Protein AF-A0A7Z0B5M5-F1 (afdb_monomer_lite)

InterPro domains:
  IPR025166 Integrase, DNA-binding domain [PF13356] (7-93)
  IPR038488 Integrase, DNA-binding domain superfamily [G3DSA:3.30.160.390] (5-111)
  IPR050808 Phage Integrase [PTHR30629] (3-142)

Secondary structure (DSSP, 8-state):
---B---HHHHHTPPPPTT-SEEEEEBSSSTTEEEEEETT--EEEEEE-TTT--EEEEEETTTS-HHHHHHHHHHHHHHHHTT--HHHHHHHHHHHHHHHHHHHHHHH--HHHHHHHHHHHHGGGS-HHHHHHHHHHHHHHHHHHHS--

Radius of gyration: 28.18 Å; chains: 1; bounding box: 41×39×74 Å

Foldseek 3Di:
DDADADDLVVLVVDDADPPDQKDWHHHPVAPQWTWIQGPVRWIFIWGADPLVRDIDTPGGCVVDDPVRSRVVNVVCVVCVVVVHHPVVVVVVVVVVVVVVVVVVCVVPDDPVNVVVVVCVVCVVVDDPVRNVVVVVPVVVVVCVVVVPD

Structure (mmCIF, N/CA/C/O backbone):
data_AF-A0A7Z0B5M5-F1
#
_entry.id   AF-A0A7Z0B5M5-F1
#
loop_
_atom_site.group_PDB
_atom_site.id
_atom_site.type_symbol
_atom_site.label_atom_id
_atom_site.label_alt_id
_atom_site.label_comp_id
_atom_site.label_asym_id
_atom_site.label_entity_id
_atom_site.label_seq_id
_atom_site.pdbx_PDB_ins_code
_atom_site.Cartn_x
_atom_site.Cartn_y
_atom_site.Cartn_z
_atom_site.occupancy
_atom_site.B_iso_or_equiv
_atom_site.auth_seq_id
_atom_site.auth_comp_id
_atom_site.auth_asym_id
_atom_site.auth_atom_id
_atom_site.pdbx_PDB_model_num
ATOM 1 N N . MET A 1 1 ? -11.053 9.608 20.293 1.00 56.53 1 MET A N 1
ATOM 2 C CA . MET A 1 1 ? -11.935 8.572 19.703 1.00 56.53 1 MET A CA 1
ATOM 3 C C . MET A 1 1 ? -11.550 7.223 20.291 1.00 56.53 1 MET A C 1
ATOM 5 O O . MET A 1 1 ? -10.359 6.930 20.323 1.00 56.53 1 MET A O 1
ATOM 9 N N . SER A 1 2 ? -12.503 6.449 20.822 1.00 68.75 2 SER A N 1
ATOM 10 C CA . SER A 1 2 ? -12.199 5.138 21.413 1.00 68.75 2 SER A CA 1
ATOM 11 C C . SER A 1 2 ? -11.842 4.120 20.326 1.00 68.75 2 SER A C 1
ATOM 13 O O . SER A 1 2 ? -12.373 4.164 19.215 1.00 68.75 2 SER A O 1
ATOM 15 N N . LYS A 1 3 ? -10.907 3.216 20.634 1.00 75.62 3 LYS A N 1
ATOM 16 C CA . LYS A 1 3 ? -10.590 2.071 19.774 1.00 75.62 3 LYS A CA 1
ATOM 17 C C . LYS A 1 3 ? -11.769 1.097 19.839 1.00 75.62 3 LYS A C 1
ATOM 19 O O . LYS A 1 3 ? -12.217 0.775 20.937 1.00 75.62 3 LYS A O 1
ATOM 24 N N . GLN A 1 4 ? -12.271 0.636 18.697 1.00 82.69 4 GLN A N 1
ATOM 25 C CA . GLN A 1 4 ? -13.403 -0.296 18.638 1.00 82.69 4 GLN A CA 1
ATOM 26 C C . GLN A 1 4 ? -12.972 -1.612 18.003 1.00 82.69 4 GLN A C 1
ATOM 28 O O . GLN A 1 4 ? -12.151 -1.615 17.099 1.00 82.69 4 GLN A O 1
ATOM 33 N N . ASN A 1 5 ? -13.538 -2.736 18.438 1.00 83.69 5 ASN A N 1
ATOM 34 C CA . ASN A 1 5 ? -13.296 -4.016 17.774 1.00 83.69 5 ASN A CA 1
ATOM 35 C C . ASN A 1 5 ? -14.049 -4.066 16.444 1.00 83.69 5 ASN A C 1
ATOM 37 O O . ASN A 1 5 ? -15.280 -4.007 16.428 1.00 83.69 5 ASN A O 1
ATOM 41 N N . PHE A 1 6 ? -13.325 -4.212 15.336 1.00 85.19 6 PHE A N 1
ATOM 42 C CA . PHE A 1 6 ? -13.955 -4.352 14.026 1.00 85.19 6 PHE A CA 1
ATOM 43 C C . PHE A 1 6 ? -14.470 -5.778 13.810 1.00 85.19 6 PHE A C 1
ATOM 45 O O . PHE A 1 6 ? -13.749 -6.763 14.012 1.00 85.19 6 PHE A O 1
ATOM 52 N N . THR A 1 7 ? -15.717 -5.876 13.361 1.00 84.00 7 THR A N 1
ATOM 53 C CA . THR A 1 7 ? -16.355 -7.082 12.816 1.00 84.00 7 THR A CA 1
ATOM 54 C C . THR A 1 7 ? -16.969 -6.716 11.468 1.00 84.00 7 THR A C 1
ATOM 56 O O . THR A 1 7 ? -17.283 -5.546 11.263 1.00 84.00 7 THR A O 1
ATOM 59 N N . ALA A 1 8 ? -17.140 -7.675 10.552 1.00 78.25 8 ALA A N 1
ATOM 60 C CA . ALA A 1 8 ? -17.672 -7.397 9.210 1.00 78.25 8 ALA A CA 1
ATOM 61 C C . ALA A 1 8 ? -19.009 -6.630 9.268 1.00 78.25 8 ALA A C 1
ATOM 63 O O . ALA A 1 8 ? -19.115 -5.535 8.729 1.00 78.25 8 ALA A O 1
ATOM 64 N N . ALA A 1 9 ? -19.957 -7.110 10.081 1.00 80.06 9 ALA A N 1
ATOM 65 C CA . ALA A 1 9 ? -21.242 -6.440 10.294 1.00 80.06 9 ALA A CA 1
ATOM 66 C C . ALA A 1 9 ? -21.114 -5.010 10.857 1.00 80.06 9 ALA A C 1
ATOM 68 O O . ALA A 1 9 ? -21.900 -4.127 10.528 1.00 80.06 9 ALA A O 1
ATOM 69 N N . ARG A 1 10 ? -20.115 -4.754 11.710 1.00 81.94 10 ARG A N 1
ATOM 70 C CA . ARG A 1 10 ? -19.901 -3.429 12.309 1.00 81.94 10 ARG A CA 1
ATOM 71 C C . ARG A 1 10 ? -19.194 -2.475 11.352 1.00 81.94 10 ARG A C 1
ATOM 73 O O . ARG A 1 10 ? -19.465 -1.282 11.389 1.00 81.94 10 ARG A O 1
ATOM 80 N N . VAL A 1 11 ? -18.314 -3.002 10.500 1.00 81.62 11 VAL A N 1
ATOM 81 C CA . VAL A 1 11 ? -17.663 -2.244 9.425 1.00 81.62 11 VAL A CA 1
ATOM 82 C C . VAL A 1 11 ? -18.705 -1.666 8.469 1.00 81.62 11 VAL A C 1
ATOM 84 O O . VAL A 1 11 ? -18.588 -0.508 8.066 1.00 81.62 11 VAL A O 1
ATOM 87 N N . ASP A 1 12 ? -19.756 -2.432 8.184 1.00 78.75 12 ASP A N 1
ATOM 88 C CA . ASP A 1 12 ? -20.843 -1.989 7.314 1.00 78.75 12 ASP A CA 1
ATOM 89 C C . ASP A 1 12 ? -21.745 -0.923 7.947 1.00 78.75 12 ASP A C 1
ATOM 91 O O . ASP A 1 12 ? -22.283 -0.080 7.227 1.00 78.75 12 ASP A O 1
ATOM 95 N N . GLY A 1 13 ? -21.862 -0.919 9.276 1.00 79.75 13 GLY A N 1
ATOM 96 C CA . GLY A 1 13 ? -22.649 0.056 10.033 1.00 79.75 13 GLY A CA 1
ATOM 97 C C . GLY A 1 13 ? -21.907 1.340 10.415 1.00 79.75 13 GLY A C 1
ATOM 98 O O . GLY A 1 13 ? -22.499 2.200 11.064 1.00 79.75 13 GLY A O 1
ATOM 99 N N . PHE A 1 14 ? -20.620 1.494 10.078 1.00 82.12 14 PHE A N 1
ATOM 100 C CA . PHE A 1 14 ? -19.910 2.740 10.373 1.00 82.12 14 PHE A CA 1
ATOM 101 C C . PHE A 1 14 ? -20.327 3.849 9.414 1.00 82.12 14 PHE A C 1
ATOM 103 O O . PHE A 1 14 ? -20.069 3.795 8.210 1.00 82.12 14 PHE A O 1
ATOM 110 N N . GLU A 1 15 ? -20.904 4.896 9.985 1.00 79.12 15 GLU A N 1
ATOM 111 C CA . GLU A 1 15 ? -21.251 6.112 9.269 1.00 79.12 15 GLU A CA 1
ATOM 112 C C . GLU A 1 15 ? -20.191 7.194 9.444 1.00 79.12 15 GLU A C 1
ATOM 114 O O . GLU A 1 15 ? -19.288 7.109 10.270 1.00 79.12 15 GLU A O 1
ATOM 119 N N . ARG A 1 16 ? -20.285 8.237 8.629 1.00 82.69 16 ARG A N 1
ATOM 120 C CA . ARG A 1 16 ? -19.475 9.438 8.799 1.00 82.69 16 ARG A CA 1
ATOM 121 C C . ARG A 1 16 ? -19.963 10.210 10.028 1.00 82.69 16 ARG A C 1
ATOM 123 O O . ARG A 1 16 ? -21.158 10.394 10.226 1.00 82.69 16 ARG A O 1
ATOM 130 N N . GLU A 1 17 ? -19.026 10.789 10.770 1.00 79.56 17 GLU A N 1
ATOM 131 C CA . GLU A 1 17 ? -19.355 11.762 11.810 1.00 79.56 17 GLU A CA 1
ATOM 132 C C . GLU A 1 17 ? -19.868 13.072 11.169 1.00 79.56 17 GLU A C 1
ATOM 134 O O . GLU A 1 17 ? -19.193 13.635 10.293 1.00 79.56 17 GLU A O 1
ATOM 139 N N . PRO A 1 18 ? -21.057 13.570 11.557 1.00 75.31 18 PRO A N 1
ATOM 140 C CA . PRO A 1 18 ? -21.643 14.760 10.951 1.00 75.31 18 PRO A CA 1
ATOM 141 C C . PRO A 1 18 ? -20.706 15.969 11.096 1.00 75.31 18 PRO A C 1
ATOM 143 O O . PRO A 1 18 ? -20.118 16.203 12.147 1.00 75.31 18 PRO A O 1
ATOM 146 N N . GLY A 1 19 ? -20.527 16.718 10.003 1.00 80.75 19 GLY A N 1
ATOM 147 C CA . GLY A 1 19 ? -19.646 17.892 9.950 1.00 80.75 19 GLY A CA 1
ATOM 148 C C . GLY A 1 19 ? -18.195 17.629 9.519 1.00 80.75 19 GLY A C 1
ATOM 149 O O . GLY A 1 19 ? -17.477 18.590 9.260 1.00 80.75 19 GLY A O 1
ATOM 150 N N . LYS A 1 20 ? -17.748 16.371 9.364 1.00 84.06 20 LYS A N 1
ATOM 151 C CA . LYS A 1 20 ? -16.367 16.052 8.932 1.00 84.06 20 LYS A CA 1
ATOM 152 C C . LYS A 1 20 ? -16.305 15.463 7.527 1.00 84.06 20 LYS A C 1
ATOM 154 O O . LYS A 1 20 ? -17.046 14.545 7.199 1.00 84.06 20 LYS A O 1
ATOM 159 N N . LEU A 1 21 ? -15.375 15.931 6.688 1.00 85.88 21 LEU A N 1
ATOM 160 C CA . LEU A 1 21 ? -15.182 15.411 5.318 1.00 85.88 21 LEU A CA 1
ATOM 161 C C . LEU A 1 21 ? -14.814 13.918 5.278 1.00 85.88 21 LEU A C 1
ATOM 163 O O . LEU A 1 21 ? -15.155 13.220 4.324 1.00 85.88 21 LEU A O 1
ATOM 167 N N . GLN A 1 22 ? -14.142 13.428 6.316 1.00 87.88 22 GLN A N 1
ATOM 168 C CA . GLN A 1 22 ? -13.801 12.022 6.487 1.00 87.88 22 GLN A CA 1
ATOM 169 C C . GLN A 1 22 ? -13.724 11.673 7.972 1.00 87.88 22 GLN A C 1
ATOM 171 O O . GLN A 1 22 ? -13.303 12.494 8.790 1.00 87.88 22 GLN A O 1
ATOM 176 N N . THR A 1 23 ? -14.067 10.433 8.297 1.00 89.56 23 THR A N 1
ATOM 177 C CA . THR A 1 23 ? -13.935 9.871 9.641 1.00 89.56 23 THR A CA 1
ATOM 178 C C . THR A 1 23 ? -13.084 8.615 9.563 1.00 89.56 23 THR A C 1
ATOM 180 O O . THR A 1 23 ? -13.291 7.773 8.691 1.00 89.56 23 THR A O 1
ATOM 183 N N . ILE A 1 24 ? -12.101 8.496 10.458 1.00 89.25 24 ILE A N 1
ATOM 184 C CA . ILE A 1 24 ? -11.240 7.315 10.547 1.00 89.25 24 ILE A CA 1
ATOM 185 C C . ILE A 1 24 ? -11.509 6.615 11.873 1.00 89.25 24 ILE A C 1
ATOM 187 O O . ILE A 1 24 ? -11.133 7.104 12.939 1.00 89.25 24 ILE A O 1
ATOM 191 N N . TYR A 1 25 ? -12.124 5.445 11.792 1.00 89.44 25 TYR A N 1
ATOM 192 C CA . TYR A 1 25 ? -12.299 4.537 12.915 1.00 89.44 25 TYR A CA 1
ATOM 193 C C . TYR A 1 25 ? -11.027 3.718 13.118 1.00 89.44 25 TYR A C 1
ATOM 195 O O . TYR A 1 25 ? -10.349 3.376 12.150 1.00 89.44 25 TYR A O 1
ATOM 203 N N . ARG A 1 26 ? -10.698 3.380 14.369 1.00 90.62 26 ARG A N 1
ATOM 204 C CA . ARG A 1 26 ? -9.508 2.586 14.712 1.00 90.62 26 ARG A CA 1
ATOM 205 C C . ARG A 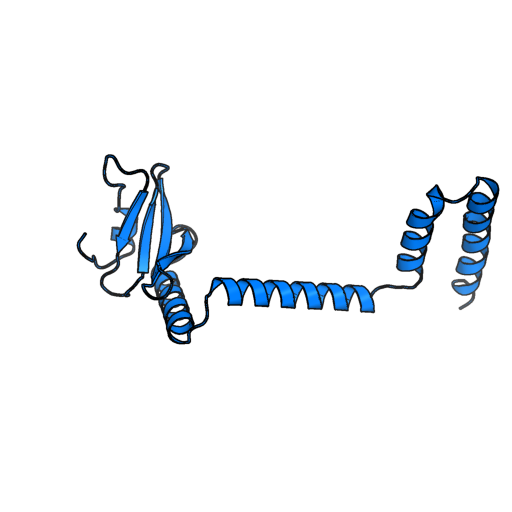1 26 ? -9.902 1.249 15.297 1.00 90.62 26 ARG A C 1
ATOM 207 O O . ARG A 1 26 ? -10.731 1.211 16.210 1.00 90.62 26 ARG A O 1
ATOM 214 N N . ASP A 1 27 ? -9.264 0.193 14.804 1.00 88.81 27 ASP A N 1
ATOM 215 C CA . ASP A 1 27 ? -9.451 -1.138 15.361 1.00 88.81 27 ASP A CA 1
ATOM 216 C C . ASP A 1 27 ? -8.703 -1.252 16.695 1.00 88.81 27 ASP A C 1
ATOM 218 O O . ASP A 1 27 ? -7.577 -0.769 16.850 1.00 88.81 27 ASP A O 1
ATOM 222 N N . ALA A 1 28 ? -9.329 -1.886 17.679 1.00 86.06 28 ALA A N 1
ATOM 223 C CA . ALA A 1 28 ? -8.689 -2.176 18.958 1.00 86.06 28 ALA A CA 1
ATOM 224 C C . ALA A 1 28 ? -7.797 -3.423 18.886 1.00 86.06 28 ALA A C 1
ATOM 226 O O . ALA A 1 28 ? -6.805 -3.490 19.612 1.00 86.06 28 ALA A O 1
ATOM 227 N N . LYS A 1 29 ? -8.112 -4.379 17.998 1.00 84.81 29 LYS A N 1
ATOM 228 C CA . LYS A 1 29 ? -7.349 -5.631 17.859 1.00 84.81 29 LYS A CA 1
ATOM 229 C C . LYS A 1 29 ? -6.008 -5.442 17.161 1.00 84.81 29 LYS A C 1
ATOM 231 O O . LYS A 1 29 ? -5.029 -6.077 17.538 1.00 84.81 29 LYS A O 1
ATOM 236 N N . THR A 1 30 ? -5.959 -4.579 16.151 1.00 83.69 30 THR A N 1
ATOM 237 C CA . THR A 1 30 ? -4.766 -4.383 15.323 1.00 83.69 30 THR A CA 1
ATOM 238 C C . THR A 1 30 ? -4.290 -2.932 15.438 1.00 83.69 30 THR A C 1
ATOM 240 O O . THR A 1 30 ? -4.924 -2.033 14.885 1.00 83.69 30 THR A O 1
ATOM 243 N N . PRO A 1 31 ? -3.179 -2.666 16.150 1.00 83.81 31 PRO A N 1
ATOM 244 C CA . PRO A 1 31 ? -2.625 -1.321 16.270 1.00 83.81 31 PRO A CA 1
ATOM 245 C C . PRO A 1 31 ? -2.317 -0.709 14.901 1.00 83.81 31 PRO A C 1
ATOM 247 O O . PRO A 1 31 ? -1.736 -1.366 14.044 1.00 83.81 31 PRO A O 1
ATOM 250 N N . GLY A 1 32 ? -2.704 0.551 14.704 1.00 86.38 32 GLY A N 1
ATOM 251 C CA . GLY A 1 32 ? -2.493 1.277 13.448 1.00 86.38 32 GLY A CA 1
ATOM 252 C C . GLY A 1 32 ? -3.519 0.971 12.354 1.00 86.38 32 GLY A C 1
ATOM 253 O O . GLY A 1 32 ? -3.672 1.775 11.440 1.00 86.38 32 GLY A O 1
ATOM 254 N N . PHE A 1 33 ? -4.287 -0.116 12.464 1.00 91.56 33 PHE A N 1
ATOM 255 C CA . PHE A 1 33 ? -5.349 -0.444 11.514 1.00 91.56 33 PHE A CA 1
ATOM 256 C C . PHE A 1 33 ? -6.614 0.385 11.762 1.00 91.56 33 PHE A C 1
ATOM 258 O O . PHE A 1 33 ? -7.009 0.658 12.903 1.00 91.56 33 PHE A O 1
ATOM 265 N N . GLY A 1 34 ? -7.268 0.784 10.678 1.00 91.44 34 GLY A N 1
ATOM 266 C CA . GLY A 1 34 ? -8.474 1.584 10.731 1.00 91.44 34 GLY A CA 1
ATOM 267 C C . GLY A 1 34 ? -9.322 1.504 9.472 1.00 91.44 34 GLY A C 1
ATOM 268 O O . GLY A 1 34 ? -8.927 0.960 8.442 1.00 91.44 34 GLY A O 1
ATOM 269 N N . LEU A 1 35 ? -10.515 2.074 9.579 1.00 91.38 35 LEU A N 1
ATOM 270 C CA . LEU A 1 35 ? -11.466 2.213 8.490 1.00 91.38 35 LEU A CA 1
ATOM 271 C C . LEU A 1 35 ? -11.717 3.696 8.260 1.00 91.38 35 LEU A C 1
ATOM 273 O O . LEU A 1 35 ? -12.145 4.401 9.172 1.00 91.38 35 LEU A O 1
ATOM 277 N N . ARG A 1 36 ? -11.476 4.156 7.038 1.00 91.31 36 ARG A N 1
ATOM 278 C CA . ARG A 1 36 ? -11.813 5.506 6.602 1.00 91.31 36 ARG A CA 1
ATOM 279 C C . ARG A 1 36 ? -13.157 5.490 5.888 1.00 91.31 36 ARG A C 1
ATOM 281 O O . ARG A 1 36 ? -13.318 4.753 4.919 1.00 91.31 36 ARG A O 1
ATOM 288 N N . VAL A 1 37 ? -14.062 6.354 6.330 1.00 90.38 37 VAL A N 1
ATOM 289 C CA . VAL A 1 37 ? -15.355 6.635 5.698 1.00 90.38 37 VAL A CA 1
ATOM 290 C C . VAL A 1 37 ? -15.337 8.086 5.222 1.00 90.38 37 VAL A C 1
ATOM 292 O O . VAL A 1 37 ? -15.099 8.996 6.018 1.00 90.38 37 VAL A O 1
ATOM 295 N N . THR A 1 38 ? -15.521 8.316 3.923 1.00 88.62 38 THR A N 1
ATOM 296 C CA . THR A 1 38 ? -15.538 9.667 3.335 1.00 88.62 38 THR A CA 1
ATOM 297 C C . THR A 1 38 ? -16.958 10.221 3.234 1.00 88.62 38 THR A C 1
ATOM 299 O O . THR A 1 38 ? -17.936 9.480 3.315 1.00 88.62 38 THR A O 1
ATOM 302 N N . ALA A 1 39 ? -17.088 11.533 3.016 1.00 83.44 39 ALA A N 1
ATOM 303 C CA . ALA A 1 39 ? -18.378 12.194 2.797 1.00 83.44 39 ALA A CA 1
ATOM 304 C C . ALA A 1 39 ? -19.175 11.618 1.614 1.00 83.44 39 ALA A C 1
ATOM 306 O O . ALA A 1 39 ? -20.398 11.613 1.654 1.00 83.44 39 ALA A O 1
ATOM 307 N N . ALA A 1 40 ? -18.486 11.093 0.597 1.00 83.00 40 ALA A N 1
ATOM 308 C CA . ALA A 1 40 ? -19.104 10.426 -0.549 1.00 83.00 40 ALA A CA 1
ATOM 309 C C . ALA A 1 40 ? -19.587 8.992 -0.237 1.00 83.00 40 ALA A C 1
ATOM 311 O O . ALA A 1 40 ? -20.058 8.295 -1.129 1.00 83.00 40 ALA A O 1
ATOM 312 N N . GLY A 1 41 ? -19.422 8.516 1.003 1.00 80.12 41 GLY A N 1
ATOM 313 C CA . GLY A 1 41 ? -19.775 7.155 1.410 1.00 80.12 41 GLY A CA 1
ATOM 314 C C . GLY A 1 41 ? -18.757 6.088 0.998 1.00 80.12 41 GLY A C 1
ATOM 315 O O . GLY A 1 41 ? -19.007 4.901 1.212 1.00 80.12 41 GLY A O 1
ATOM 316 N N . ALA A 1 42 ? -17.607 6.482 0.436 1.00 86.12 42 ALA A N 1
ATOM 317 C CA . ALA A 1 42 ? -16.537 5.548 0.101 1.00 86.12 42 ALA A CA 1
ATOM 318 C C . ALA A 1 42 ? -15.849 5.055 1.378 1.00 86.12 42 ALA A C 1
ATOM 320 O O . ALA A 1 42 ? -15.549 5.840 2.287 1.00 86.12 42 ALA A O 1
ATOM 321 N N . ARG A 1 43 ? -15.593 3.747 1.436 1.00 90.12 43 ARG A N 1
ATOM 322 C CA . ARG A 1 43 ? -15.051 3.075 2.617 1.00 90.12 43 ARG A CA 1
ATOM 323 C C . ARG A 1 43 ? -13.787 2.334 2.241 1.00 90.12 43 ARG A C 1
ATOM 325 O O . ARG A 1 43 ? -13.801 1.467 1.376 1.00 90.12 43 ARG A O 1
ATOM 332 N N . ALA A 1 44 ? -12.698 2.657 2.922 1.00 91.81 44 ALA A N 1
ATOM 333 C CA . ALA A 1 44 ? -11.416 2.027 2.665 1.00 91.81 44 ALA A CA 1
ATOM 334 C C . ALA A 1 44 ? -10.706 1.676 3.965 1.00 91.81 44 ALA A C 1
ATOM 336 O O . ALA A 1 44 ? -10.667 2.470 4.909 1.00 91.81 44 ALA A O 1
ATOM 337 N N . TYR A 1 45 ? -10.095 0.500 3.987 1.00 92.75 45 TYR A N 1
ATOM 338 C CA . TYR A 1 45 ? -9.164 0.114 5.025 1.00 92.75 45 TYR A CA 1
ATOM 339 C C . TYR A 1 45 ? -7.881 0.922 4.903 1.00 92.75 45 TYR A C 1
ATOM 341 O O . TYR A 1 45 ? -7.294 1.072 3.826 1.00 92.75 45 TYR A O 1
ATOM 349 N N . VAL A 1 46 ? -7.447 1.446 6.039 1.00 92.00 46 VAL A N 1
ATOM 350 C CA . VAL A 1 46 ? -6.263 2.281 6.155 1.00 9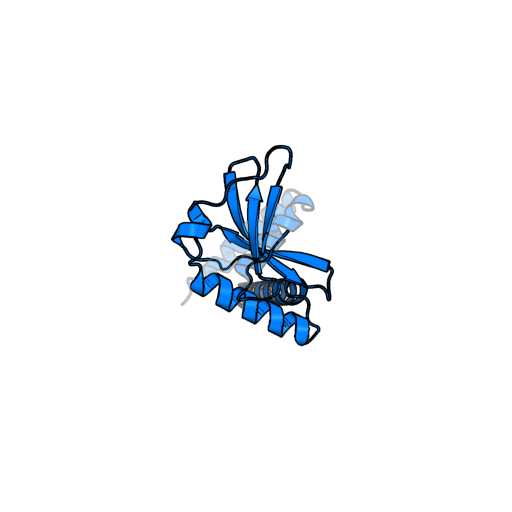2.00 46 VAL A CA 1
ATOM 351 C C . VAL A 1 46 ? -5.383 1.774 7.283 1.00 92.00 46 VAL A C 1
ATOM 353 O O . VAL A 1 46 ? -5.854 1.224 8.277 1.00 92.00 46 VAL A O 1
ATOM 356 N N . PHE A 1 47 ? -4.088 1.977 7.124 1.00 91.25 47 PHE A N 1
ATOM 357 C CA . PHE A 1 47 ? -3.091 1.722 8.139 1.00 91.25 47 PHE A CA 1
ATOM 358 C C . PHE A 1 47 ? -2.312 3.004 8.389 1.00 91.25 47 PHE A C 1
ATOM 360 O O . PHE A 1 47 ? -1.854 3.653 7.454 1.00 91.25 47 PHE A O 1
ATOM 367 N N . GLU A 1 48 ? -2.166 3.385 9.645 1.00 87.75 48 GLU A N 1
ATOM 368 C CA . GLU A 1 48 ? -1.373 4.537 10.043 1.00 87.75 48 GLU A CA 1
ATOM 369 C C . GLU A 1 48 ? -0.382 4.109 11.118 1.00 87.75 48 GLU A C 1
ATOM 371 O O . GLU A 1 48 ? -0.752 3.485 12.116 1.00 87.75 48 GLU A O 1
ATOM 376 N N . SER A 1 49 ? 0.878 4.479 10.915 1.00 84.62 49 SER A N 1
ATOM 377 C CA . SER A 1 49 ? 1.944 4.268 11.885 1.00 84.62 49 SER A CA 1
ATOM 378 C C . SER A 1 49 ? 2.434 5.593 12.457 1.00 84.62 49 SER A C 1
ATOM 380 O O . SER A 1 49 ? 2.407 6.629 11.794 1.00 84.62 49 SER A O 1
ATOM 382 N N . ARG A 1 50 ? 2.931 5.537 13.695 1.00 76.69 50 ARG A N 1
ATOM 383 C CA . ARG A 1 50 ? 3.589 6.667 14.359 1.00 76.69 50 ARG A CA 1
ATOM 384 C C . ARG A 1 50 ? 4.959 6.973 13.761 1.00 76.69 50 ARG A C 1
ATOM 386 O O . ARG A 1 50 ? 5.332 8.135 13.741 1.00 76.69 50 ARG A O 1
ATOM 393 N N . LEU A 1 51 ? 5.670 5.954 13.264 1.00 69.19 51 LEU A N 1
ATOM 394 C CA . LEU A 1 51 ? 7.063 6.091 12.819 1.00 69.19 51 LEU A CA 1
ATOM 395 C C . LEU A 1 51 ? 7.201 7.031 11.610 1.00 69.19 51 LEU A C 1
ATOM 397 O O . LEU A 1 51 ? 8.162 7.779 11.512 1.00 69.19 51 LEU A O 1
ATOM 401 N N . PHE A 1 52 ? 6.201 7.031 10.724 1.00 66.81 52 PHE A N 1
ATOM 402 C CA . PHE A 1 52 ? 6.202 7.850 9.508 1.00 66.81 52 PHE A CA 1
ATOM 403 C C . PHE A 1 52 ? 5.048 8.856 9.443 1.00 66.81 52 PHE A C 1
ATOM 405 O O . PHE A 1 52 ? 4.937 9.584 8.460 1.00 66.81 52 PHE A O 1
ATOM 412 N N . GLY A 1 53 ? 4.159 8.881 10.448 1.00 70.38 53 GLY A N 1
ATOM 413 C CA . GLY A 1 53 ? 3.024 9.813 10.554 1.00 70.38 53 GLY A CA 1
ATOM 414 C C . GLY A 1 53 ? 2.054 9.811 9.364 1.00 70.38 53 GLY A C 1
ATOM 415 O O . GLY A 1 53 ? 1.202 10.690 9.253 1.00 70.38 53 GLY A O 1
ATOM 416 N N . LYS A 1 54 ? 2.190 8.858 8.438 1.00 79.81 54 LYS A N 1
ATOM 417 C CA . LYS A 1 54 ? 1.470 8.822 7.165 1.00 79.81 54 LYS A CA 1
ATOM 418 C C . LYS A 1 54 ? 0.439 7.705 7.172 1.00 79.81 54 LYS A C 1
ATOM 420 O O . LYS A 1 54 ? 0.702 6.580 7.595 1.00 79.81 54 LYS A O 1
ATOM 425 N N . THR A 1 55 ? -0.736 8.022 6.635 1.00 85.56 55 THR A N 1
ATOM 426 C CA . THR A 1 55 ? -1.799 7.047 6.390 1.00 85.56 55 THR A CA 1
ATOM 427 C C . THR A 1 55 ? -1.560 6.340 5.054 1.00 85.56 55 THR A C 1
ATOM 429 O O . THR A 1 55 ? -1.459 6.971 3.998 1.00 85.56 55 THR A O 1
ATOM 432 N N . ILE A 1 56 ? -1.493 5.016 5.094 1.00 87.69 56 ILE A N 1
ATOM 433 C CA . ILE A 1 56 ? -1.402 4.120 3.945 1.00 87.69 56 ILE A CA 1
ATOM 434 C C . ILE A 1 56 ? -2.788 3.532 3.706 1.00 87.69 56 ILE A C 1
ATOM 436 O O . ILE A 1 56 ? -3.433 3.033 4.622 1.00 87.69 56 ILE A O 1
ATOM 440 N N . THR A 1 57 ? -3.268 3.594 2.468 1.00 90.81 57 THR A N 1
ATOM 441 C CA . THR A 1 57 ? -4.526 2.934 2.098 1.00 90.81 57 THR A CA 1
ATOM 442 C C . THR A 1 57 ? -4.219 1.491 1.706 1.00 90.81 57 THR A C 1
ATOM 444 O O . THR A 1 57 ? -3.345 1.265 0.868 1.00 90.81 57 THR A O 1
ATOM 447 N N . ILE A 1 58 ? -4.900 0.535 2.341 1.00 89.88 58 ILE A N 1
ATOM 448 C CA . ILE A 1 58 ? -4.800 -0.895 2.023 1.00 89.88 58 ILE A CA 1
ATOM 449 C C . ILE A 1 58 ? -5.711 -1.199 0.831 1.00 89.88 58 ILE A C 1
ATOM 451 O O . ILE A 1 58 ? -5.245 -1.705 -0.185 1.00 89.88 58 ILE A O 1
ATOM 455 N N . GLY A 1 59 ? -6.989 -0.822 0.926 1.00 88.88 59 GLY A N 1
ATOM 456 C CA . GLY A 1 59 ? -7.958 -1.040 -0.146 1.00 88.88 59 GLY A CA 1
ATOM 457 C C . GLY A 1 59 ? -9.401 -0.749 0.258 1.00 88.88 59 GLY A C 1
ATOM 458 O O . GLY A 1 59 ? -9.674 -0.431 1.413 1.00 88.88 59 GLY A O 1
ATOM 459 N N . ASP A 1 60 ? -10.313 -0.829 -0.710 1.00 89.31 60 ASP A N 1
ATOM 460 C CA . ASP A 1 60 ? -11.754 -0.639 -0.502 1.00 89.31 60 ASP A CA 1
ATOM 461 C C . ASP A 1 60 ? -12.372 -1.841 0.230 1.00 89.31 60 ASP A C 1
ATOM 463 O O . ASP A 1 60 ? -11.999 -2.987 -0.033 1.00 89.31 60 ASP A O 1
ATOM 467 N N . VAL A 1 61 ? -13.333 -1.581 1.119 1.00 86.69 61 VAL A N 1
ATOM 468 C CA . VAL A 1 61 ? -14.047 -2.616 1.891 1.00 86.69 61 VAL A CA 1
ATOM 469 C C . VAL A 1 61 ? -14.784 -3.611 0.989 1.00 86.69 61 VAL A C 1
ATOM 471 O O . VAL A 1 61 ? -14.921 -4.773 1.346 1.00 86.69 61 VAL A O 1
ATOM 474 N N . ARG A 1 62 ? -15.223 -3.200 -0.206 1.00 83.81 62 ARG A N 1
ATOM 475 C CA . ARG A 1 62 ? -15.905 -4.088 -1.166 1.00 83.81 62 ARG A CA 1
ATOM 476 C C . ARG A 1 62 ? -14.969 -5.098 -1.825 1.00 83.81 62 ARG A C 1
ATOM 478 O O . ARG A 1 62 ? -15.420 -6.151 -2.259 1.00 83.81 62 ARG A O 1
ATOM 485 N N . ALA A 1 63 ? -13.687 -4.760 -1.944 1.00 85.19 63 ALA A N 1
ATOM 486 C CA . ALA A 1 63 ? -12.687 -5.598 -2.603 1.00 85.19 63 ALA A CA 1
ATOM 487 C C . ALA A 1 63 ? -11.836 -6.403 -1.608 1.00 85.19 63 ALA A C 1
ATOM 489 O O . ALA A 1 63 ? -11.209 -7.393 -1.986 1.00 85.19 63 ALA A O 1
ATOM 490 N N . TRP A 1 64 ? -11.786 -5.973 -0.346 1.00 87.81 64 TRP A N 1
ATOM 491 C CA . TRP A 1 64 ? -10.956 -6.572 0.691 1.00 87.81 64 TRP A CA 1
ATOM 492 C C . TRP A 1 64 ? -11.810 -7.148 1.810 1.00 87.81 64 TRP A C 1
ATOM 494 O O . TRP A 1 64 ? -12.591 -6.438 2.429 1.00 87.81 64 TRP A O 1
ATOM 504 N N . ASP A 1 65 ? -11.590 -8.419 2.132 1.00 88.69 65 ASP A N 1
ATOM 505 C CA . ASP A 1 65 ? -12.125 -8.998 3.360 1.00 88.69 65 ASP A CA 1
ATOM 506 C C . ASP A 1 65 ? -11.416 -8.420 4.600 1.00 88.69 65 ASP A C 1
ATOM 508 O O . ASP A 1 65 ? -10.217 -8.117 4.566 1.00 88.69 65 ASP A O 1
ATOM 512 N N . LEU A 1 66 ? -12.136 -8.313 5.721 1.00 87.69 66 LEU A N 1
ATOM 513 C CA . LEU A 1 66 ? -11.612 -7.773 6.978 1.00 87.69 66 LEU A CA 1
ATOM 514 C C . LEU A 1 66 ? -10.413 -8.579 7.501 1.00 87.69 66 LEU A C 1
ATOM 516 O O . LEU A 1 66 ? -9.457 -7.993 8.016 1.00 87.69 66 LEU A O 1
ATOM 520 N N . GLY A 1 67 ? -10.452 -9.910 7.390 1.00 87.81 67 GLY A N 1
ATOM 521 C CA . GLY A 1 67 ? -9.349 -10.774 7.807 1.00 87.81 67 GLY A CA 1
ATOM 522 C C . GLY A 1 67 ? -8.103 -10.510 6.970 1.00 87.81 67 GLY A C 1
ATOM 523 O O . GLY A 1 67 ? -7.026 -10.252 7.509 1.00 87.81 67 GLY A O 1
ATOM 524 N N . ARG A 1 68 ? -8.274 -10.458 5.646 1.00 89.81 68 ARG A N 1
ATOM 525 C CA . ARG A 1 68 ? -7.192 -10.143 4.705 1.00 89.81 68 ARG A CA 1
ATOM 526 C C . ARG A 1 68 ? -6.614 -8.743 4.934 1.00 89.81 68 ARG A C 1
ATOM 528 O O . ARG A 1 68 ? -5.397 -8.576 4.919 1.00 89.81 68 ARG A O 1
ATOM 535 N N . ALA A 1 69 ? -7.466 -7.754 5.194 1.00 90.81 69 ALA A N 1
ATOM 536 C CA . ALA A 1 69 ? -7.046 -6.389 5.493 1.00 90.81 69 ALA A CA 1
ATOM 537 C C . ALA A 1 69 ? -6.223 -6.304 6.791 1.00 90.81 69 ALA A C 1
ATOM 539 O O . ALA A 1 69 ? -5.230 -5.577 6.837 1.00 90.81 69 ALA A O 1
ATOM 540 N N . ARG A 1 70 ? -6.575 -7.080 7.826 1.00 89.88 70 ARG A N 1
ATOM 541 C CA . ARG A 1 70 ? -5.781 -7.175 9.065 1.00 89.88 70 ARG A CA 1
ATOM 542 C C . ARG A 1 70 ? -4.415 -7.811 8.839 1.00 89.88 70 ARG A C 1
ATOM 544 O O . ARG A 1 70 ? -3.430 -7.304 9.369 1.00 89.88 70 ARG A O 1
ATOM 551 N N . THR A 1 71 ? -4.346 -8.888 8.059 1.00 91.31 71 THR A N 1
ATOM 552 C CA . THR A 1 71 ? -3.068 -9.530 7.720 1.00 91.31 71 THR A CA 1
ATOM 553 C C . THR A 1 71 ? -2.158 -8.566 6.965 1.00 91.31 71 THR A C 1
ATOM 555 O O . THR A 1 71 ? -0.983 -8.438 7.302 1.00 91.31 71 THR A O 1
ATOM 558 N N . GLU A 1 72 ? -2.701 -7.819 6.003 1.00 90.56 72 GLU A N 1
ATOM 559 C CA . GLU A 1 72 ? -1.924 -6.816 5.270 1.00 90.56 72 GLU A CA 1
ATOM 560 C C . GLU A 1 72 ? -1.487 -5.656 6.178 1.00 90.56 72 GLU A C 1
ATOM 562 O O . GLU A 1 72 ? -0.348 -5.205 6.100 1.00 90.56 72 GLU A O 1
ATOM 567 N N . ALA A 1 73 ? -2.340 -5.212 7.107 1.00 90.50 73 ALA A N 1
ATOM 568 C CA . ALA A 1 73 ? -1.961 -4.221 8.113 1.00 90.50 73 ALA A CA 1
ATOM 569 C C . ALA A 1 73 ? -0.815 -4.714 9.016 1.00 90.50 73 ALA A C 1
ATOM 571 O O . ALA A 1 73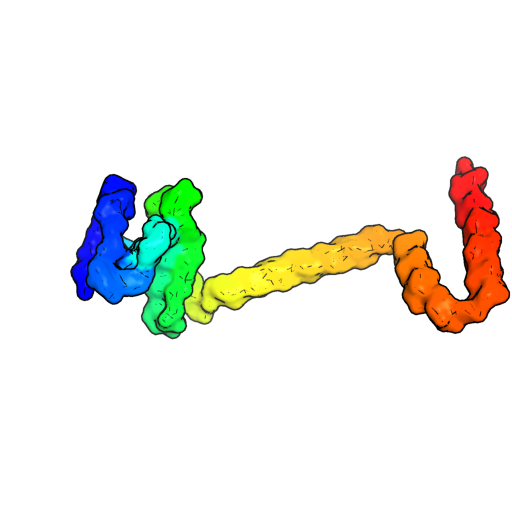 ? 0.099 -3.950 9.319 1.00 90.50 73 ALA A O 1
ATOM 572 N N . ALA A 1 74 ? -0.830 -5.990 9.415 1.00 89.31 74 ALA A N 1
ATOM 573 C CA . ALA A 1 74 ? 0.255 -6.597 10.184 1.00 89.31 74 ALA A CA 1
ATOM 574 C C . ALA A 1 74 ? 1.559 -6.650 9.375 1.00 89.31 74 ALA A C 1
ATOM 576 O O . ALA A 1 74 ? 2.609 -6.283 9.892 1.00 89.31 74 ALA A O 1
ATOM 577 N N . ARG A 1 75 ? 1.482 -7.006 8.088 1.00 89.19 75 ARG A N 1
ATOM 578 C CA . ARG A 1 75 ? 2.629 -6.976 7.172 1.00 89.19 75 ARG A CA 1
ATOM 579 C C . ARG A 1 75 ? 3.218 -5.569 7.036 1.00 89.19 75 ARG A C 1
ATOM 581 O O . ARG A 1 75 ? 4.432 -5.408 7.116 1.00 89.19 75 ARG A O 1
ATOM 588 N N . LEU A 1 76 ? 2.371 -4.555 6.842 1.00 87.88 76 LEU A N 1
ATOM 589 C CA . LEU A 1 76 ? 2.799 -3.153 6.767 1.00 87.88 76 LEU A CA 1
ATOM 590 C C . LEU A 1 76 ? 3.440 -2.690 8.074 1.00 87.88 76 LEU A C 1
ATOM 592 O O . LEU A 1 76 ? 4.411 -1.940 8.040 1.00 87.88 76 LEU A O 1
ATOM 596 N N . LYS A 1 77 ? 2.921 -3.148 9.216 1.00 86.38 77 LYS A N 1
ATOM 597 C CA . LYS A 1 77 ? 3.518 -2.874 10.519 1.00 86.38 77 LYS A CA 1
ATOM 598 C C . LYS A 1 77 ? 4.928 -3.457 10.612 1.00 86.38 77 LYS A C 1
ATOM 600 O O . LYS A 1 77 ? 5.836 -2.698 10.908 1.00 86.38 77 LYS A O 1
ATOM 605 N N . THR A 1 78 ? 5.115 -4.743 10.307 1.00 88.31 78 THR A N 1
ATOM 606 C CA . THR A 1 78 ? 6.443 -5.380 10.319 1.00 88.31 78 THR A CA 1
ATOM 607 C C . THR A 1 78 ? 7.422 -4.636 9.421 1.00 88.31 78 THR A C 1
ATOM 609 O O . THR A 1 78 ? 8.530 -4.341 9.838 1.00 88.31 78 THR A O 1
ATOM 612 N N . LEU A 1 79 ? 6.988 -4.247 8.222 1.00 86.06 79 LEU A N 1
ATOM 613 C CA . LEU A 1 79 ? 7.845 -3.532 7.282 1.00 86.06 79 LEU A CA 1
ATOM 614 C C . LEU A 1 79 ? 8.307 -2.165 7.821 1.00 86.06 79 LEU A C 1
ATOM 616 O O . LEU A 1 79 ? 9.460 -1.787 7.633 1.00 86.06 79 LEU A O 1
ATOM 620 N N . ILE A 1 80 ? 7.420 -1.451 8.521 1.00 84.31 80 ILE A N 1
ATOM 621 C CA . ILE A 1 80 ? 7.757 -0.189 9.191 1.00 84.31 80 ILE A CA 1
ATOM 622 C C . ILE A 1 80 ? 8.627 -0.421 10.429 1.00 84.31 80 ILE A C 1
ATOM 624 O O . ILE A 1 80 ? 9.540 0.363 10.665 1.00 84.31 80 ILE A O 1
ATOM 628 N N . ASP A 1 81 ? 8.359 -1.470 11.207 1.00 84.12 81 ASP A N 1
ATOM 629 C CA . ASP A 1 81 ? 9.174 -1.847 12.366 1.00 84.12 81 ASP A CA 1
ATOM 630 C C . ASP A 1 81 ? 10.609 -2.223 11.923 1.00 84.12 81 ASP A C 1
ATOM 632 O O . ASP A 1 81 ? 11.568 -1.890 12.615 1.00 84.12 81 ASP A O 1
ATOM 636 N N . ASP A 1 82 ? 10.768 -2.791 10.721 1.00 84.25 82 ASP A N 1
ATOM 637 C CA . ASP A 1 82 ? 12.055 -3.036 10.047 1.00 84.25 82 ASP A CA 1
ATOM 638 C C . ASP A 1 82 ? 12.709 -1.752 9.483 1.00 84.25 82 ASP A C 1
ATOM 640 O O . ASP A 1 82 ? 13.763 -1.808 8.846 1.00 84.25 82 ASP A O 1
ATOM 644 N N . GLY A 1 83 ? 12.080 -0.586 9.668 1.00 78.88 83 GLY A N 1
ATOM 645 C CA . GLY A 1 83 ? 12.576 0.717 9.220 1.00 78.88 83 GLY A CA 1
ATOM 646 C C . GLY A 1 83 ? 12.390 1.007 7.729 1.00 78.88 83 GLY A C 1
ATOM 647 O O . GLY A 1 83 ? 12.924 1.999 7.238 1.00 78.88 83 GLY A O 1
ATOM 648 N N . LYS A 1 84 ? 11.639 0.180 6.994 1.00 78.25 84 LYS A N 1
ATOM 649 C CA . LYS A 1 84 ? 11.391 0.361 5.555 1.00 78.25 84 LYS A CA 1
ATOM 650 C C . LYS A 1 84 ? 10.058 1.077 5.340 1.00 78.25 84 LYS A C 1
ATOM 652 O O . LYS A 1 84 ? 9.041 0.684 5.911 1.00 78.25 84 LYS A O 1
ATOM 657 N N . ASP A 1 85 ? 10.018 2.105 4.490 1.00 76.00 85 ASP A N 1
ATOM 658 C CA . ASP A 1 85 ? 8.743 2.717 4.091 1.00 76.00 85 ASP A CA 1
ATOM 659 C C . ASP A 1 85 ? 8.061 1.820 3.030 1.00 76.00 85 ASP A C 1
ATOM 661 O O . ASP A 1 85 ? 8.640 1.554 1.971 1.00 76.00 85 ASP A O 1
ATOM 665 N N . PRO A 1 86 ? 6.812 1.357 3.245 1.00 74.88 86 PRO A N 1
ATOM 666 C CA . PRO A 1 86 ? 6.078 0.562 2.259 1.00 74.88 86 PRO A CA 1
ATOM 667 C C . PRO A 1 86 ? 5.936 1.211 0.878 1.00 74.88 86 PRO A C 1
ATOM 669 O O . PRO A 1 86 ? 5.707 0.508 -0.107 1.00 74.88 86 PRO A O 1
ATOM 672 N N . ARG A 1 87 ? 6.034 2.541 0.782 1.00 72.50 87 ARG A N 1
ATOM 673 C CA . ARG A 1 87 ? 6.018 3.260 -0.497 1.00 72.50 87 ARG A CA 1
ATOM 674 C C . ARG A 1 87 ? 7.318 3.088 -1.258 1.00 72.50 87 ARG A C 1
ATOM 676 O O . ARG A 1 87 ? 7.261 2.864 -2.461 1.00 72.50 87 ARG A O 1
ATOM 683 N N . GLU A 1 88 ? 8.446 3.161 -0.564 1.00 74.25 88 GLU A N 1
ATOM 684 C CA . GLU A 1 88 ? 9.762 2.943 -1.164 1.00 74.25 88 GLU A CA 1
ATOM 685 C C . GLU A 1 88 ? 9.871 1.510 -1.664 1.00 74.25 88 GLU A C 1
ATOM 687 O O . GLU A 1 88 ? 10.207 1.300 -2.821 1.00 74.25 88 GLU A O 1
ATOM 692 N N . VAL A 1 89 ? 9.428 0.534 -0.867 1.00 75.94 89 VAL A N 1
ATOM 693 C CA . VAL A 1 89 ? 9.406 -0.874 -1.290 1.00 75.94 89 VAL A CA 1
ATOM 694 C C . VAL A 1 89 ? 8.521 -1.086 -2.523 1.00 75.94 89 VAL A C 1
ATOM 696 O O . VAL A 1 89 ? 8.878 -1.842 -3.425 1.00 75.94 89 VAL A O 1
ATOM 699 N N . ARG A 1 90 ? 7.362 -0.417 -2.606 1.00 75.94 90 ARG A N 1
ATOM 700 C CA . ARG A 1 90 ? 6.507 -0.481 -3.806 1.00 75.94 90 ARG A CA 1
ATOM 701 C C . ARG A 1 90 ? 7.159 0.189 -5.014 1.00 75.94 90 ARG A C 1
ATOM 703 O O . ARG A 1 90 ? 7.087 -0.369 -6.105 1.00 75.94 90 ARG A O 1
ATOM 710 N N . ALA A 1 91 ? 7.780 1.349 -4.826 1.00 73.56 91 ALA A N 1
ATOM 711 C CA . ALA A 1 91 ? 8.472 2.069 -5.889 1.00 73.56 91 ALA A CA 1
ATOM 712 C C . ALA A 1 91 ? 9.672 1.268 -6.416 1.00 73.56 91 ALA A C 1
ATOM 714 O O . ALA A 1 91 ? 9.841 1.135 -7.624 1.00 73.56 91 ALA A O 1
ATOM 715 N N . GLU A 1 92 ? 10.451 0.657 -5.526 1.00 72.88 92 GLU A N 1
ATOM 716 C CA . GLU A 1 92 ? 11.580 -0.206 -5.871 1.00 72.88 92 GLU A CA 1
ATOM 717 C C . GLU A 1 92 ? 11.119 -1.444 -6.653 1.00 72.88 92 GLU A C 1
ATOM 719 O O . GLU A 1 92 ? 11.698 -1.786 -7.684 1.00 72.88 92 GLU A O 1
ATOM 724 N N . GLN A 1 93 ? 10.019 -2.081 -6.236 1.00 75.25 93 GLN A N 1
ATOM 725 C CA . GLN A 1 93 ? 9.432 -3.202 -6.979 1.00 75.25 93 GLN A CA 1
ATOM 726 C C . GLN A 1 93 ? 8.947 -2.799 -8.375 1.00 75.25 93 GLN A C 1
ATOM 728 O O . GLN A 1 93 ? 9.140 -3.557 -9.330 1.00 75.25 93 GLN A O 1
ATOM 733 N N . GLN A 1 94 ? 8.323 -1.625 -8.504 1.00 72.94 94 GLN A N 1
ATOM 734 C CA . GLN A 1 94 ? 7.888 -1.087 -9.794 1.00 72.94 94 GLN A CA 1
ATOM 735 C C . GLN A 1 94 ? 9.089 -0.806 -10.700 1.00 72.94 94 GLN A C 1
ATOM 737 O O . GLN A 1 94 ? 9.128 -1.319 -11.818 1.00 72.94 94 GLN A O 1
ATOM 742 N N . ALA A 1 95 ? 10.110 -0.114 -10.193 1.00 74.00 95 ALA A N 1
ATOM 743 C CA . ALA A 1 95 ? 11.340 0.160 -10.929 1.00 74.00 95 ALA A CA 1
ATOM 744 C C . ALA A 1 95 ? 12.042 -1.135 -11.376 1.00 74.00 95 ALA A C 1
ATOM 746 O O . ALA A 1 95 ? 12.446 -1.262 -12.530 1.00 74.00 95 ALA A O 1
ATOM 747 N N . ALA A 1 96 ? 12.117 -2.149 -10.508 1.00 77.62 96 ALA A N 1
ATOM 748 C CA . ALA A 1 96 ? 12.691 -3.450 -10.850 1.00 77.62 96 ALA A CA 1
ATOM 749 C C . ALA A 1 96 ? 11.865 -4.217 -11.901 1.00 77.62 96 ALA A C 1
ATOM 751 O O . ALA A 1 96 ? 12.408 -5.017 -12.669 1.00 77.62 96 ALA A O 1
ATOM 752 N N . HIS A 1 97 ? 10.544 -4.027 -11.939 1.00 76.88 97 HIS A N 1
ATOM 753 C CA . HIS A 1 97 ? 9.698 -4.604 -12.983 1.00 76.88 97 HIS A CA 1
ATOM 754 C C . HIS A 1 97 ? 9.889 -3.881 -14.322 1.00 76.88 97 HIS A C 1
ATOM 756 O O . HIS A 1 97 ? 10.062 -4.532 -15.353 1.00 76.88 97 HIS A O 1
ATOM 762 N N . GLU A 1 98 ? 9.921 -2.550 -14.310 1.00 77.19 98 GLU A N 1
ATOM 763 C CA . GLU A 1 98 ? 10.172 -1.734 -15.500 1.00 77.19 98 GLU A CA 1
ATOM 764 C C . GLU A 1 98 ? 11.561 -1.989 -16.087 1.00 77.19 98 GLU A C 1
ATOM 766 O O . GLU A 1 98 ? 11.685 -2.156 -17.301 1.00 77.19 98 GLU A O 1
ATOM 771 N N . ALA A 1 99 ? 12.586 -2.118 -15.240 1.00 75.06 99 ALA A N 1
ATOM 772 C CA . ALA A 1 99 ? 13.939 -2.475 -15.652 1.00 75.06 99 ALA A CA 1
ATOM 773 C C . ALA A 1 99 ? 13.973 -3.842 -16.350 1.00 75.06 99 ALA A C 1
ATOM 775 O O . ALA A 1 99 ? 14.507 -3.951 -17.454 1.00 75.06 99 ALA A O 1
ATOM 776 N N . ARG A 1 100 ? 13.316 -4.863 -15.776 1.00 77.69 100 ARG A N 1
ATOM 777 C CA . ARG A 1 100 ? 13.182 -6.187 -16.411 1.00 77.69 100 ARG A CA 1
ATOM 778 C C . ARG A 1 100 ? 12.443 -6.121 -17.744 1.00 77.69 100 ARG A C 1
ATOM 780 O O . ARG A 1 100 ? 12.853 -6.763 -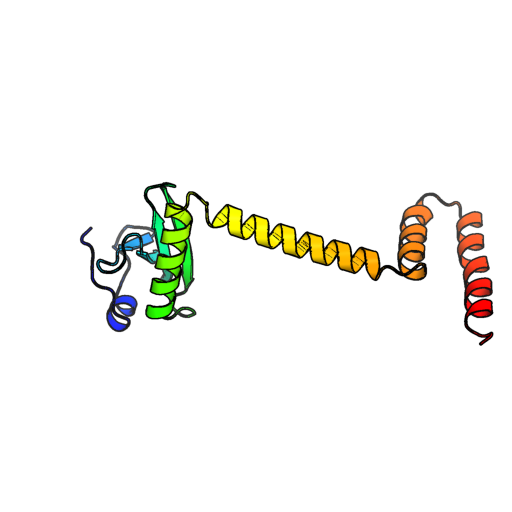18.704 1.00 77.69 100 ARG A O 1
ATOM 787 N N . ARG A 1 101 ? 11.374 -5.325 -17.841 1.00 77.69 101 ARG A N 1
ATOM 788 C CA . ARG A 1 101 ? 10.646 -5.110 -19.105 1.00 77.69 101 ARG A CA 1
ATOM 789 C C . ARG A 1 101 ? 11.511 -4.399 -20.144 1.00 77.69 101 ARG A C 1
ATOM 791 O O . ARG A 1 101 ? 11.448 -4.747 -21.318 1.00 77.69 101 ARG A O 1
ATOM 798 N N . ALA A 1 102 ? 12.307 -3.414 -19.738 1.00 74.50 102 ALA A N 1
ATOM 799 C CA . ALA A 1 102 ? 13.239 -2.723 -20.621 1.00 74.50 102 ALA A CA 1
ATOM 800 C C . ALA A 1 102 ? 14.371 -3.645 -21.094 1.00 74.50 102 ALA A C 1
ATOM 802 O O . ALA A 1 102 ? 14.753 -3.589 -22.257 1.00 74.50 102 ALA A O 1
ATOM 803 N N . GLU A 1 103 ? 14.888 -4.512 -20.227 1.00 73.88 103 GLU A N 1
ATOM 804 C CA . GLU A 1 103 ? 15.886 -5.516 -20.592 1.00 73.88 103 GLU A CA 1
ATOM 805 C C . GLU A 1 103 ? 15.331 -6.578 -21.543 1.00 73.88 103 GLU A C 1
ATOM 807 O O . GLU A 1 103 ? 15.946 -6.815 -22.577 1.00 73.88 103 GLU A O 1
ATOM 812 N N . ALA A 1 104 ? 14.136 -7.114 -21.278 1.00 73.81 104 ALA A N 1
ATOM 813 C CA . ALA A 1 104 ? 13.464 -8.031 -22.199 1.00 73.81 104 ALA A CA 1
ATOM 814 C C . ALA A 1 104 ? 13.247 -7.385 -23.577 1.00 73.81 104 ALA A C 1
ATOM 816 O O . ALA A 1 104 ? 13.608 -7.963 -24.593 1.00 73.81 104 ALA A O 1
ATOM 817 N N . ARG A 1 105 ? 12.776 -6.128 -23.620 1.00 71.31 105 ARG A N 1
ATOM 818 C CA . ARG A 1 105 ? 12.664 -5.374 -24.883 1.00 71.31 105 ARG A CA 1
ATOM 819 C C . ARG A 1 105 ? 14.003 -5.207 -25.601 1.00 71.31 105 ARG A C 1
ATOM 821 O O . ARG A 1 105 ? 14.019 -5.252 -26.821 1.00 71.31 105 ARG A O 1
ATOM 828 N N . ARG A 1 106 ? 15.109 -4.997 -24.875 1.00 68.69 106 ARG A N 1
ATOM 829 C CA . ARG A 1 106 ? 16.452 -4.905 -25.476 1.00 68.69 106 ARG A CA 1
ATOM 830 C C . ARG A 1 106 ? 16.915 -6.239 -26.059 1.00 68.69 106 ARG A C 1
ATOM 832 O O . ARG A 1 106 ? 17.571 -6.227 -27.090 1.00 68.69 106 ARG A O 1
ATOM 839 N N . GLN A 1 107 ? 16.595 -7.354 -25.407 1.00 68.31 107 GLN A N 1
ATOM 840 C CA . GLN A 1 107 ? 16.948 -8.697 -25.880 1.00 68.31 107 GLN A CA 1
ATOM 841 C C . GLN A 1 107 ? 16.089 -9.131 -27.078 1.00 68.31 107 GLN A C 1
ATOM 843 O O . GLN A 1 107 ? 16.617 -9.715 -28.018 1.00 68.31 107 GLN A O 1
ATOM 848 N N . ASP A 1 108 ? 14.799 -8.785 -27.073 1.00 69.06 108 ASP A N 1
ATOM 849 C CA . ASP A 1 108 ? 13.849 -9.107 -28.148 1.00 69.06 108 ASP A CA 1
ATOM 850 C C . ASP A 1 108 ? 13.910 -8.125 -29.333 1.00 69.06 108 ASP A C 1
ATOM 852 O O . ASP A 1 108 ? 13.272 -8.347 -30.366 1.00 69.06 108 ASP A O 1
ATOM 856 N N . ALA A 1 109 ? 14.654 -7.020 -29.208 1.00 69.12 109 ALA A N 1
ATOM 857 C CA . ALA A 1 109 ? 14.823 -6.051 -30.281 1.00 69.12 109 ALA A CA 1
ATOM 858 C C . ALA A 1 109 ? 15.574 -6.693 -31.456 1.00 69.12 109 ALA A C 1
ATOM 860 O O . ALA A 1 109 ? 16.788 -6.893 -31.424 1.00 69.12 109 ALA A O 1
ATOM 861 N N . THR A 1 110 ? 14.844 -7.002 -32.525 1.00 71.25 110 THR A N 1
ATOM 862 C CA . THR A 1 110 ? 15.443 -7.474 -33.773 1.00 71.25 110 THR A CA 1
ATOM 863 C C . THR A 1 110 ? 15.988 -6.298 -34.578 1.00 71.25 110 THR A C 1
ATOM 865 O O . THR A 1 110 ? 15.506 -5.167 -34.473 1.00 71.25 110 THR A O 1
ATOM 868 N N . PHE A 1 111 ? 16.980 -6.570 -35.432 1.00 68.31 111 PHE A N 1
ATOM 869 C CA . PHE A 1 111 ? 17.559 -5.560 -36.321 1.00 68.31 111 PHE A CA 1
ATOM 870 C C . PHE A 1 111 ? 16.487 -4.814 -37.130 1.00 68.31 111 PHE A C 1
ATOM 872 O O . PHE A 1 111 ? 16.589 -3.605 -37.280 1.00 68.31 111 PHE A O 1
ATOM 879 N N . GLY A 1 112 ? 15.436 -5.507 -37.590 1.00 66.19 112 GLY A N 1
ATOM 880 C CA . GLY A 1 112 ? 14.337 -4.897 -38.345 1.00 66.19 112 GLY A CA 1
ATOM 881 C C . GLY A 1 112 ? 13.575 -3.827 -37.558 1.00 66.19 112 GLY A C 1
ATOM 882 O O . GLY A 1 112 ? 13.378 -2.731 -38.071 1.00 66.19 112 GLY A O 1
ATOM 883 N N . VAL A 1 113 ? 13.232 -4.100 -36.295 1.00 69.12 113 VAL A N 1
ATOM 884 C CA . VAL A 1 113 ? 12.489 -3.159 -35.434 1.00 69.12 113 VAL A CA 1
ATOM 885 C C . VAL A 1 113 ? 13.324 -1.915 -35.121 1.00 69.12 113 VAL A C 1
ATOM 887 O O . VAL A 1 113 ? 12.844 -0.792 -35.251 1.00 69.12 113 VAL A O 1
ATOM 890 N N . VAL A 1 114 ? 14.599 -2.103 -34.766 1.00 73.06 114 VAL A N 1
ATOM 891 C CA . VAL A 1 114 ? 15.521 -0.985 -34.485 1.00 73.06 114 VAL A CA 1
ATOM 892 C C . VAL A 1 114 ? 15.801 -0.174 -35.750 1.00 73.06 114 VAL A C 1
ATOM 894 O O . VAL A 1 114 ? 15.946 1.048 -35.700 1.00 73.06 114 VAL A O 1
ATOM 897 N N . TRP A 1 115 ? 15.876 -0.848 -36.897 1.00 74.06 115 TRP A N 1
ATOM 898 C CA . TRP A 1 115 ? 16.103 -0.202 -38.178 1.00 74.06 115 TRP A CA 1
ATOM 899 C C . TRP A 1 115 ? 14.916 0.669 -38.593 1.00 74.06 115 TRP A C 1
ATOM 901 O O . TRP A 1 115 ? 15.126 1.816 -38.969 1.00 74.06 115 TRP A O 1
ATOM 911 N N . GLU A 1 116 ? 13.680 0.186 -38.472 1.00 73.00 116 GLU A N 1
ATOM 912 C CA . GLU A 1 116 ? 12.479 0.981 -38.765 1.00 73.00 116 GLU A CA 1
ATOM 913 C C . GLU A 1 116 ? 12.383 2.238 -37.885 1.00 73.00 116 GLU A C 1
ATOM 915 O O . GLU A 1 116 ? 12.174 3.337 -38.405 1.00 73.00 116 GLU A O 1
ATOM 920 N N . GLU A 1 117 ? 12.631 2.110 -36.577 1.00 76.50 117 GLU A N 1
ATOM 921 C CA . GLU A 1 117 ? 12.661 3.247 -35.645 1.00 76.50 117 GLU A CA 1
ATOM 922 C C . GLU A 1 117 ? 13.775 4.251 -36.000 1.00 76.50 117 GLU A C 1
ATOM 924 O O . GLU A 1 117 ? 13.568 5.471 -35.994 1.00 76.50 117 GLU A O 1
ATOM 929 N N . TYR A 1 118 ? 14.949 3.754 -36.401 1.00 74.44 118 TYR A N 1
ATOM 930 C CA . TYR A 1 118 ? 16.045 4.587 -36.892 1.00 74.44 118 TYR A CA 1
ATOM 931 C C . TYR A 1 118 ? 15.658 5.359 -38.159 1.00 74.44 118 TYR A C 1
ATOM 933 O O . TYR A 1 118 ? 15.881 6.572 -38.214 1.00 74.44 118 TYR A O 1
ATOM 941 N N . ILE A 1 119 ? 15.060 4.693 -39.153 1.00 79.12 119 ILE A N 1
ATOM 942 C CA . ILE A 1 119 ? 14.608 5.337 -40.392 1.00 79.12 119 ILE A CA 1
ATOM 943 C C . ILE A 1 119 ? 13.610 6.451 -40.071 1.00 79.12 119 ILE A C 1
ATOM 945 O O . ILE A 1 119 ? 13.814 7.579 -40.515 1.00 79.12 119 ILE A O 1
ATOM 949 N N . GLU A 1 120 ? 12.572 6.178 -39.278 1.00 79.12 120 GLU A N 1
ATOM 950 C CA . GLU A 1 120 ? 11.540 7.172 -38.950 1.00 79.12 120 GLU A CA 1
ATOM 951 C C . GLU A 1 120 ? 12.107 8.369 -38.168 1.00 79.12 120 GLU A C 1
ATOM 953 O O . GLU A 1 120 ? 11.752 9.511 -38.457 1.00 79.12 120 GLU A O 1
ATOM 958 N N . SER A 1 121 ? 13.070 8.153 -37.263 1.00 80.25 121 SER A N 1
ATOM 959 C CA . SER A 1 121 ? 13.747 9.255 -36.557 1.00 80.25 121 SER A CA 1
ATOM 960 C C . SER A 1 121 ? 14.646 10.113 -37.462 1.00 80.25 121 SER A C 1
ATOM 962 O O . SER A 1 121 ? 14.863 11.297 -37.192 1.00 80.25 121 SER A O 1
ATOM 964 N N . ARG A 1 122 ? 15.190 9.533 -38.541 1.00 79.69 122 ARG A N 1
ATOM 965 C CA . ARG A 1 122 ? 16.154 10.188 -39.442 1.00 79.69 122 ARG A CA 1
ATOM 966 C C . ARG A 1 122 ? 15.520 10.794 -40.690 1.00 79.69 122 ARG A C 1
ATOM 968 O O . ARG A 1 122 ? 16.057 11.767 -41.214 1.00 79.69 122 ARG A O 1
ATOM 975 N N . LYS A 1 123 ? 14.366 10.285 -41.112 1.00 78.75 123 LYS A N 1
ATOM 976 C CA . LYS A 1 123 ? 13.574 10.737 -42.265 1.00 78.75 123 LYS A CA 1
ATOM 977 C C . LYS A 1 123 ? 13.309 12.252 -42.306 1.00 78.75 123 LYS A C 1
ATOM 979 O O . LYS A 1 123 ? 13.415 12.805 -43.397 1.00 78.75 123 LYS A O 1
ATOM 984 N N . PRO A 1 124 ? 13.062 12.967 -41.185 1.00 83.19 124 PRO A N 1
ATOM 985 C CA . PRO A 1 124 ? 12.900 14.426 -41.208 1.00 83.19 124 PRO A CA 1
ATOM 986 C C . PRO A 1 124 ? 14.172 15.192 -41.599 1.00 83.19 124 PRO A C 1
ATOM 988 O O . PRO A 1 124 ? 14.093 16.329 -42.053 1.00 83.19 124 PRO A O 1
ATOM 991 N N . PHE A 1 125 ? 15.347 14.582 -41.422 1.00 78.75 125 PHE A N 1
ATOM 992 C CA . PHE A 1 125 ? 16.646 15.172 -41.758 1.00 78.75 125 PHE A CA 1
ATOM 993 C C . PHE A 1 125 ? 17.117 14.794 -43.167 1.00 78.75 125 PHE A C 1
ATOM 995 O O . PHE A 1 125 ? 18.213 15.178 -43.580 1.00 78.75 125 PHE A O 1
ATOM 1002 N N . TRP A 1 126 ? 16.328 14.010 -43.902 1.00 82.19 126 TRP A N 1
ATOM 1003 C CA . TRP A 1 126 ? 16.684 13.517 -45.223 1.00 82.19 126 TRP A CA 1
ATOM 1004 C C . TRP A 1 126 ? 16.008 14.330 -46.317 1.00 82.19 126 TRP A C 1
ATOM 1006 O O . TRP A 1 126 ? 14.795 14.521 -46.325 1.00 82.19 126 TRP A O 1
ATOM 1016 N N . GLY A 1 127 ? 16.808 14.772 -47.288 1.00 74.31 127 GLY A N 1
ATOM 1017 C CA . GLY A 1 127 ? 16.278 15.294 -48.543 1.00 74.31 127 GLY A CA 1
ATOM 1018 C C . GLY A 1 127 ? 15.588 14.191 -49.352 1.00 74.31 127 GLY A C 1
ATOM 1019 O O . GLY A 1 127 ? 15.929 13.012 -49.248 1.00 74.31 127 GLY A O 1
ATOM 1020 N N . GLU A 1 128 ? 14.660 14.583 -50.219 1.00 68.44 128 GLU A N 1
ATOM 1021 C CA . GLU A 1 128 ? 13.771 13.710 -51.009 1.00 68.44 128 GLU A CA 1
ATOM 1022 C C . GLU A 1 128 ? 14.495 12.560 -51.747 1.00 68.44 128 GLU A C 1
ATOM 1024 O O . GLU A 1 128 ? 14.025 11.418 -51.808 1.00 68.44 128 GLU A O 1
ATOM 1029 N N . ARG A 1 129 ? 15.704 12.845 -52.248 1.00 67.56 129 ARG A N 1
ATOM 1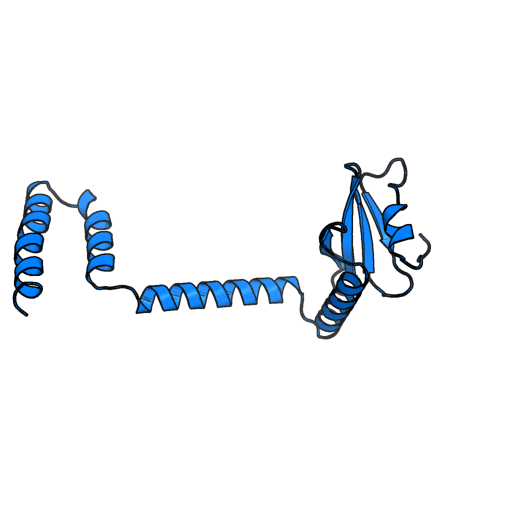030 C CA . ARG A 1 129 ? 16.567 11.897 -52.971 1.00 67.56 129 ARG A CA 1
ATOM 1031 C C . ARG A 1 129 ? 17.163 10.813 -52.065 1.00 67.56 129 ARG A C 1
ATOM 1033 O O . ARG A 1 129 ? 17.305 9.671 -52.492 1.00 67.56 129 ARG A O 1
ATOM 1040 N N . HIS A 1 130 ? 17.496 11.170 -50.825 1.00 67.56 130 HIS A N 1
ATOM 1041 C CA . HIS A 1 130 ? 18.070 10.261 -49.833 1.00 67.56 130 HIS A CA 1
ATOM 1042 C C . HIS A 1 130 ? 16.986 9.343 -49.258 1.00 67.56 130 HIS A C 1
ATOM 1044 O O . HIS A 1 130 ? 17.178 8.131 -49.204 1.00 67.56 130 HIS A O 1
ATOM 1050 N N . SER A 1 131 ? 15.806 9.895 -48.959 1.00 63.88 131 SER A N 1
ATOM 1051 C CA . SER A 1 131 ? 14.634 9.114 -48.545 1.00 63.88 131 SER A CA 1
ATOM 1052 C C . SER A 1 131 ? 14.264 8.058 -49.591 1.00 63.88 131 SER A C 1
ATOM 1054 O O . SER A 1 131 ? 14.137 6.883 -49.260 1.00 63.88 131 SER A O 1
ATOM 1056 N N . SER A 1 132 ? 14.214 8.435 -50.875 1.00 62.09 132 SER A N 1
ATOM 1057 C CA . SER A 1 132 ? 13.898 7.503 -51.970 1.00 62.09 132 SER A CA 1
ATOM 1058 C C . SER A 1 132 ? 14.942 6.388 -52.151 1.00 62.09 132 SER A C 1
ATOM 1060 O O . SER A 1 132 ? 14.591 5.251 -52.473 1.00 62.09 132 SER A O 1
ATOM 1062 N N . GLN A 1 133 ? 16.229 6.676 -51.920 1.00 66.50 133 GLN A N 1
ATOM 1063 C CA . GLN A 1 133 ? 17.299 5.675 -51.995 1.00 66.50 133 GLN A CA 1
ATOM 1064 C C . GLN A 1 133 ? 17.222 4.654 -50.860 1.00 66.50 133 GLN A C 1
ATOM 1066 O O . GLN A 1 133 ? 17.345 3.453 -51.109 1.00 66.50 133 GLN A O 1
ATOM 1071 N N . VAL A 1 134 ? 17.006 5.114 -49.627 1.00 65.38 134 VAL A N 1
ATOM 1072 C CA . VAL A 1 134 ? 16.981 4.242 -48.449 1.00 65.38 134 VAL A CA 1
ATOM 1073 C C . VAL A 1 134 ? 15.756 3.323 -48.475 1.00 65.38 134 VAL A C 1
ATOM 1075 O O . VAL A 1 134 ? 15.890 2.125 -48.231 1.00 65.38 134 VAL A O 1
ATOM 1078 N N . THR A 1 135 ? 14.586 3.825 -48.882 1.00 60.38 135 THR A N 1
ATOM 1079 C CA . THR A 1 135 ? 13.379 2.995 -49.038 1.00 60.38 135 THR A CA 1
ATOM 1080 C C . THR A 1 135 ? 13.514 1.984 -50.191 1.00 60.38 135 THR A C 1
ATOM 1082 O O . THR A 1 135 ? 13.057 0.848 -50.071 1.00 60.38 135 THR A O 1
ATOM 1085 N N . GLY A 1 136 ? 14.193 2.346 -51.289 1.00 54.09 136 GLY A N 1
ATOM 1086 C CA . GLY A 1 136 ? 14.350 1.485 -52.470 1.00 54.09 136 GLY A CA 1
ATOM 1087 C C . GLY A 1 136 ? 15.416 0.384 -52.354 1.00 54.09 136 GLY A C 1
ATOM 1088 O O . GLY A 1 136 ? 15.248 -0.696 -52.922 1.00 54.09 136 GLY A O 1
ATOM 1089 N N . HIS A 1 137 ? 16.514 0.617 -51.625 1.00 56.75 137 HIS A N 1
ATOM 1090 C CA . HIS A 1 137 ? 17.618 -0.353 -51.529 1.00 56.75 137 HIS A CA 1
ATOM 1091 C C . HIS A 1 137 ? 17.359 -1.477 -50.509 1.00 56.75 137 HIS A C 1
ATOM 1093 O O . HIS A 1 137 ? 17.879 -2.584 -50.661 1.00 56.75 137 HIS A O 1
ATOM 1099 N N . LEU A 1 138 ? 16.535 -1.222 -49.488 1.00 53.34 138 LEU A N 1
ATOM 1100 C CA . LEU A 1 138 ? 16.275 -2.170 -48.400 1.00 53.34 138 LEU A CA 1
ATOM 1101 C C . LEU A 1 138 ? 15.256 -3.257 -48.744 1.00 53.34 138 LEU A C 1
ATOM 1103 O O . LEU A 1 138 ? 15.503 -4.416 -48.417 1.00 53.34 138 LEU A O 1
ATOM 1107 N N . ILE A 1 139 ? 14.184 -2.933 -49.476 1.00 51.72 139 ILE A N 1
ATOM 1108 C CA . ILE A 1 139 ? 13.201 -3.940 -49.919 1.00 51.72 139 ILE A CA 1
ATOM 1109 C C . ILE A 1 139 ? 13.882 -4.996 -50.803 1.00 51.72 139 ILE A C 1
ATOM 1111 O O . ILE A 1 139 ? 13.611 -6.184 -50.664 1.00 51.72 139 ILE A O 1
ATOM 1115 N N . ARG A 1 140 ? 14.842 -4.593 -51.650 1.00 49.06 140 ARG A N 1
ATOM 1116 C CA . ARG A 1 140 ? 15.583 -5.514 -52.529 1.00 49.06 140 ARG A CA 1
ATOM 1117 C C . ARG A 1 140 ? 16.597 -6.404 -51.805 1.00 49.06 140 ARG A C 1
ATOM 1119 O O . ARG A 1 140 ? 16.797 -7.534 -52.235 1.00 49.06 140 ARG A O 1
ATOM 1126 N N . ARG A 1 141 ? 17.250 -5.921 -50.741 1.00 52.88 141 ARG A N 1
ATOM 1127 C CA . ARG A 1 141 ? 18.288 -6.690 -50.023 1.00 52.88 141 ARG A CA 1
ATOM 1128 C C . ARG A 1 141 ? 17.739 -7.573 -48.903 1.00 52.88 141 ARG A C 1
ATOM 1130 O O . ARG A 1 141 ? 18.289 -8.646 -48.697 1.00 52.88 141 ARG A O 1
ATOM 1137 N N . LEU A 1 142 ? 16.664 -7.175 -48.219 1.00 47.19 142 LEU A N 1
ATOM 1138 C CA . LEU A 1 142 ? 16.036 -8.017 -47.189 1.00 47.19 142 LEU A CA 1
ATOM 1139 C C . LEU A 1 142 ? 15.243 -9.187 -47.800 1.00 47.19 142 LEU A C 1
ATOM 1141 O O . LEU A 1 142 ? 15.367 -10.306 -47.307 1.00 47.19 142 LEU A O 1
ATOM 1145 N N . TYR A 1 143 ? 14.529 -8.986 -48.918 1.00 42.59 143 TYR A N 1
ATOM 1146 C CA . TYR A 1 143 ? 13.855 -10.093 -49.624 1.00 42.59 143 TYR A CA 1
ATOM 1147 C C . TYR A 1 143 ? 14.842 -11.123 -50.202 1.00 42.59 143 TYR A C 1
ATOM 1149 O O . TYR A 1 143 ? 14.551 -12.315 -50.199 1.00 42.59 143 TYR A O 1
ATOM 1157 N N . ALA A 1 144 ? 16.030 -10.695 -50.644 1.00 46.03 144 ALA A N 1
ATOM 1158 C CA . ALA A 1 144 ? 17.048 -11.599 -51.188 1.00 46.03 144 ALA A CA 1
ATOM 1159 C C . ALA A 1 144 ? 17.703 -12.509 -50.129 1.00 46.03 144 ALA A C 1
ATOM 1161 O O . ALA A 1 144 ? 18.222 -13.565 -50.481 1.00 46.03 144 ALA A O 1
ATOM 1162 N N . THR A 1 145 ? 17.670 -12.124 -48.850 1.00 45.47 145 THR A N 1
ATOM 1163 C CA . THR A 1 145 ? 18.254 -12.914 -47.750 1.00 45.47 145 THR A CA 1
ATOM 1164 C C . THR A 1 145 ? 17.228 -13.841 -47.086 1.00 45.47 145 THR A C 1
ATOM 1166 O O . THR A 1 145 ? 17.612 -14.867 -46.541 1.00 45.47 145 THR A O 1
ATOM 1169 N N . VAL A 1 146 ? 15.927 -13.525 -47.154 1.00 45.22 146 VAL A N 1
ATOM 1170 C CA . VAL A 1 146 ? 14.852 -14.361 -46.576 1.00 45.22 146 VAL A CA 1
ATOM 1171 C C . VAL A 1 146 ? 14.294 -15.386 -47.577 1.00 45.22 146 VAL A C 1
ATOM 1173 O O . VAL A 1 146 ? 13.864 -16.454 -47.162 1.00 45.22 146 VAL A O 1
ATOM 1176 N N . CYS A 1 147 ? 14.346 -15.125 -48.888 1.00 37.97 147 CYS A N 1
ATOM 1177 C CA . CYS A 1 147 ? 13.871 -16.062 -49.923 1.00 37.97 147 CYS A CA 1
ATOM 1178 C C . CYS A 1 147 ? 14.957 -16.998 -50.492 1.00 37.97 147 CYS A C 1
ATOM 1180 O O . CYS A 1 147 ? 14.750 -17.573 -51.556 1.00 37.97 147 CYS A O 1
ATOM 1182 N N . ASN A 1 148 ? 16.109 -17.133 -49.826 1.00 37.72 148 ASN A N 1
ATOM 1183 C CA . ASN A 1 148 ? 17.200 -18.018 -50.259 1.00 37.72 148 ASN A CA 1
ATOM 1184 C C . ASN A 1 148 ? 17.614 -19.020 -49.160 1.00 37.72 148 ASN A C 1
ATOM 1186 O O . ASN A 1 148 ? 18.798 -19.307 -48.980 1.00 37.72 148 ASN A O 1
ATOM 1190 N N . VAL A 1 149 ? 16.615 -19.526 -48.426 1.00 39.38 149 VAL A N 1
ATOM 1191 C CA . VAL A 1 149 ? 16.664 -20.784 -47.659 1.00 39.38 149 VAL A CA 1
ATOM 1192 C C . VAL A 1 149 ? 15.646 -21.737 -48.266 1.00 39.38 149 VAL A C 1
ATOM 1194 O O . VAL A 1 149 ? 14.512 -21.269 -48.518 1.00 39.38 149 VAL A O 1
#

pLDDT: mean 77.24, std 12.56, ra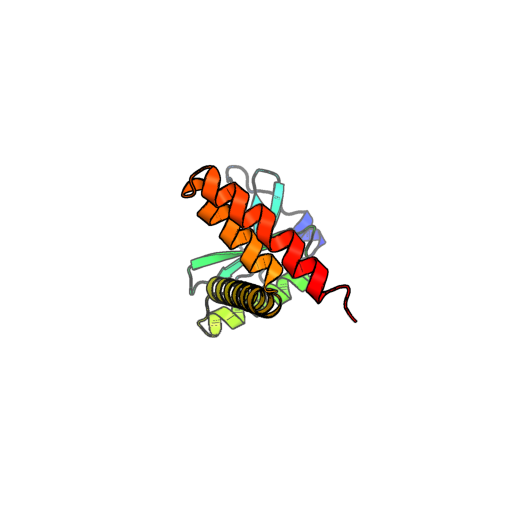nge [37.72, 92.75]

Organism: NCBI:txid420952

Sequence (149 aa):
MSKQNFTAARVDGFEREPGKLQTIYRDAKTPGFGLRVTAAGARAYVFESRLFGKTITIGDVRAWDLGRARTEAARLKTLIDDGKDPREVRAEQQAAHEARRAEARRQDATFGVVWEEYIESRKPFWGERHSSQVTGHLIRRLYATVCNV